Protein AF-E7N8J3-F1 (afdb_monomer_lite)

Sequence (102 aa):
EEVSGDGFTLGAGTLVHLEELSRQELIDGVQLVLRGTEHSPADWRAEVHAILDAARVEYLAKDLAWDAVQRGLSGTALLGELEALGLPETLRAAVAEVLPHS

Structure (mmCIF, N/CA/C/O backbone):
data_AF-E7N8J3-F1
#
_entry.id   AF-E7N8J3-F1
#
loop_
_atom_site.group_PDB
_atom_site.id
_atom_site.type_symbol
_atom_site.label_atom_id
_atom_site.label_alt_id
_atom_site.label_comp_id
_atom_site.label_asym_id
_atom_site.label_entity_id
_atom_site.label_seq_id
_atom_site.pdbx_PDB_ins_code
_atom_site.Cartn_x
_atom_site.Cartn_y
_atom_site.Cartn_z
_atom_site.occupancy
_atom_site.B_iso_or_equiv
_atom_site.auth_seq_id
_atom_site.auth_comp_id
_atom_site.auth_asym_id
_atom_site.auth_atom_id
_atom_site.pdbx_PDB_model_num
ATOM 1 N N . GLU A 1 1 ? 41.619 -7.103 -24.580 1.00 52.44 1 GLU A N 1
ATOM 2 C CA . GLU A 1 1 ? 41.602 -6.945 -23.115 1.00 52.44 1 GLU A CA 1
ATOM 3 C C . GLU A 1 1 ? 40.153 -7.110 -22.703 1.00 52.44 1 GLU A C 1
ATOM 5 O O . GLU A 1 1 ? 39.328 -6.302 -23.124 1.00 52.44 1 GLU A O 1
ATOM 10 N N . GLU A 1 2 ? 39.848 -8.236 -22.064 1.00 47.81 2 GLU A N 1
ATOM 11 C CA . GLU A 1 2 ? 38.535 -8.534 -21.483 1.00 47.81 2 GLU A CA 1
ATOM 12 C C . GLU A 1 2 ? 38.460 -7.854 -20.120 1.00 47.81 2 GLU A C 1
ATOM 14 O O . GLU A 1 2 ? 39.440 -7.841 -19.370 1.00 47.81 2 GLU A O 1
ATOM 19 N N . VAL A 1 3 ? 37.328 -7.219 -19.838 1.00 49.34 3 VAL A N 1
ATOM 20 C CA . VAL A 1 3 ? 37.115 -6.449 -18.615 1.00 49.34 3 VAL A CA 1
ATOM 21 C C . VAL A 1 3 ? 35.868 -7.008 -17.935 1.00 49.34 3 VAL A C 1
ATOM 23 O O . VAL A 1 3 ? 34.860 -7.251 -18.596 1.00 49.34 3 VAL A O 1
ATOM 26 N N . SER A 1 4 ? 35.936 -7.219 -16.618 1.00 54.84 4 SER A N 1
ATOM 27 C CA . SER A 1 4 ? 34.773 -7.624 -15.817 1.00 54.84 4 SER A CA 1
ATOM 28 C C . SER A 1 4 ? 33.666 -6.577 -15.954 1.00 54.84 4 SER A C 1
ATOM 30 O O . SER A 1 4 ? 33.909 -5.401 -15.677 1.00 54.84 4 SER A O 1
ATOM 32 N N . GLY A 1 5 ? 32.465 -6.991 -16.363 1.00 55.06 5 GLY A N 1
ATOM 33 C CA . GLY A 1 5 ? 31.302 -6.110 -16.402 1.00 55.06 5 GLY A CA 1
ATOM 34 C C . GLY A 1 5 ? 30.775 -5.809 -14.997 1.00 55.06 5 GLY A C 1
ATOM 35 O O . GLY A 1 5 ? 30.574 -6.724 -14.199 1.00 55.06 5 GLY A O 1
ATOM 36 N N . ASP A 1 6 ? 30.524 -4.534 -14.691 1.00 59.59 6 ASP A N 1
ATOM 37 C CA . ASP A 1 6 ? 29.716 -4.161 -13.525 1.00 59.59 6 ASP A CA 1
ATOM 38 C C . ASP A 1 6 ? 28.242 -4.483 -13.823 1.00 59.59 6 ASP A C 1
ATOM 40 O O . ASP A 1 6 ? 27.709 -4.137 -14.881 1.00 59.59 6 ASP A O 1
ATOM 44 N N . GLY A 1 7 ? 27.582 -5.188 -12.902 1.00 56.06 7 GLY A N 1
ATOM 45 C CA . GLY A 1 7 ? 26.165 -5.533 -13.024 1.00 56.06 7 GLY A CA 1
ATOM 46 C C . GLY A 1 7 ? 25.247 -4.311 -12.902 1.00 56.06 7 GLY A C 1
ATOM 47 O O . GLY A 1 7 ? 25.621 -3.284 -12.338 1.00 56.06 7 GLY A O 1
ATOM 48 N N . PHE A 1 8 ? 24.013 -4.430 -13.393 1.00 55.12 8 PHE A N 1
ATOM 49 C CA . PHE A 1 8 ? 22.984 -3.392 -13.255 1.00 55.12 8 PHE A CA 1
ATOM 50 C C . PHE A 1 8 ? 21.792 -3.913 -12.443 1.00 55.12 8 PHE A C 1
ATOM 52 O O . PHE A 1 8 ? 21.367 -5.059 -12.616 1.00 55.12 8 PHE A O 1
ATOM 59 N N . THR A 1 9 ? 21.246 -3.067 -11.565 1.00 48.56 9 THR A N 1
ATOM 60 C CA . THR A 1 9 ? 20.082 -3.394 -10.731 1.00 48.56 9 THR A CA 1
ATOM 61 C C . THR A 1 9 ? 18.792 -3.023 -11.452 1.00 48.56 9 THR A C 1
ATOM 63 O O . THR A 1 9 ? 18.510 -1.847 -11.680 1.00 48.56 9 THR A O 1
ATOM 66 N N . LEU A 1 10 ? 17.973 -4.022 -11.770 1.00 60.56 10 LEU A N 1
ATOM 67 C CA . LEU A 1 10 ? 16.569 -3.814 -12.115 1.00 60.56 10 LEU A CA 1
ATOM 68 C C . LEU A 1 10 ? 15.777 -3.586 -10.813 1.00 60.56 10 LEU A C 1
ATOM 70 O O . LEU A 1 10 ? 16.190 -4.046 -9.745 1.00 60.56 10 LEU A O 1
ATOM 74 N N . GLY A 1 11 ? 14.662 -2.849 -10.881 1.00 56.22 11 GLY A N 1
ATOM 75 C CA . GLY A 1 11 ? 13.827 -2.546 -9.707 1.00 56.22 11 GLY A CA 1
ATOM 76 C C . GLY A 1 11 ? 13.544 -3.777 -8.826 1.00 56.22 11 GLY A C 1
ATOM 77 O O . GLY A 1 11 ? 13.519 -4.904 -9.317 1.00 56.22 11 GLY A O 1
ATOM 78 N N . ALA A 1 12 ? 13.361 -3.553 -7.518 1.00 57.91 12 ALA A N 1
ATOM 79 C CA . ALA A 1 12 ? 13.219 -4.586 -6.476 1.00 57.91 12 ALA A CA 1
ATOM 80 C C . ALA A 1 12 ? 14.477 -5.440 -6.181 1.00 57.91 12 ALA A C 1
ATOM 82 O O . ALA A 1 12 ? 14.374 -6.535 -5.636 1.00 57.91 12 ALA A O 1
ATOM 83 N N . GLY A 1 13 ? 15.680 -4.937 -6.490 1.00 59.38 13 GLY A N 1
ATOM 84 C CA . GLY A 1 13 ? 16.940 -5.570 -6.067 1.00 59.38 13 GLY A CA 1
ATOM 85 C C . GLY A 1 13 ? 17.393 -6.739 -6.943 1.00 59.38 13 GLY A C 1
ATOM 86 O O . GLY A 1 13 ? 18.230 -7.537 -6.526 1.00 59.38 13 GLY A O 1
ATOM 87 N N . THR A 1 14 ? 16.865 -6.845 -8.163 1.00 63.44 14 THR A N 1
ATOM 88 C CA . THR A 1 14 ? 17.294 -7.872 -9.117 1.00 63.44 14 THR A CA 1
ATOM 89 C C . THR A 1 14 ? 18.621 -7.462 -9.753 1.00 63.44 14 THR A C 1
ATOM 91 O O . THR A 1 14 ? 18.687 -6.446 -10.443 1.00 63.44 14 THR A O 1
ATOM 94 N N . LEU A 1 15 ? 19.673 -8.256 -9.542 1.00 66.81 15 LEU A N 1
ATOM 95 C CA . LEU A 1 15 ? 20.996 -8.042 -10.134 1.00 66.81 15 LEU A CA 1
ATOM 96 C C . LEU A 1 15 ? 21.146 -8.840 -11.430 1.00 66.81 15 LEU A C 1
ATOM 98 O O . LEU A 1 15 ? 20.936 -10.054 -11.441 1.00 66.81 15 LEU A O 1
ATOM 102 N N . VAL A 1 16 ? 21.549 -8.169 -12.511 1.00 68.50 16 VAL A N 1
ATOM 103 C CA . VAL A 1 16 ? 21.964 -8.832 -13.755 1.00 68.50 16 VAL A CA 1
ATOM 104 C C . VAL A 1 16 ? 23.481 -8.763 -13.866 1.00 68.50 16 VAL A C 1
ATOM 106 O O . VAL A 1 16 ? 24.047 -7.676 -13.982 1.00 68.50 16 VAL A O 1
ATOM 109 N N . HIS A 1 17 ? 24.131 -9.927 -13.845 1.00 72.06 17 HIS A N 1
ATOM 110 C CA . HIS A 1 17 ? 25.563 -10.046 -14.095 1.00 72.06 17 HIS A CA 1
ATOM 111 C C . HIS A 1 17 ? 25.802 -10.200 -15.595 1.00 72.06 17 HIS A C 1
ATOM 113 O O . HIS A 1 17 ? 25.385 -11.185 -16.203 1.00 72.06 17 HIS A O 1
ATOM 119 N N . LEU A 1 18 ? 26.457 -9.203 -16.181 1.00 71.19 18 LEU A N 1
ATOM 120 C CA . LEU A 1 18 ? 27.078 -9.329 -17.492 1.00 71.19 18 LEU A CA 1
ATOM 121 C C . LEU A 1 18 ? 28.463 -9.931 -17.238 1.00 71.19 18 LEU A C 1
ATOM 123 O O . LEU A 1 18 ? 29.165 -9.437 -16.361 1.00 71.19 18 LEU A O 1
ATOM 127 N N . GLU A 1 19 ? 28.804 -11.028 -17.916 1.00 76.38 19 GLU A N 1
ATOM 128 C CA . GLU A 1 19 ? 30.079 -11.732 -17.719 1.00 76.38 19 GLU A CA 1
ATOM 129 C C . GLU A 1 19 ? 31.258 -10.896 -18.267 1.00 76.38 19 GLU A C 1
ATOM 131 O O . GLU A 1 19 ? 31.547 -9.801 -17.779 1.00 76.38 19 GLU A O 1
ATOM 136 N N . GLU A 1 20 ? 31.967 -11.383 -19.280 1.00 78.06 20 GLU A N 1
ATOM 137 C CA . GLU A 1 20 ? 33.084 -10.653 -19.872 1.00 78.06 20 GLU A CA 1
ATOM 138 C C . GLU A 1 20 ? 32.595 -9.776 -21.021 1.00 78.06 20 GLU A C 1
ATOM 140 O O . GLU A 1 20 ? 31.948 -10.241 -21.960 1.00 78.06 20 GLU A O 1
ATOM 145 N N . LEU A 1 21 ? 32.914 -8.486 -20.934 1.00 77.50 21 LEU A N 1
ATOM 146 C CA . LEU A 1 21 ? 32.680 -7.521 -21.998 1.00 77.50 21 LEU A CA 1
ATOM 147 C C . LEU A 1 21 ? 34.028 -7.059 -22.540 1.00 77.50 21 LEU A C 1
ATOM 149 O O . LEU A 1 21 ? 34.976 -6.784 -21.793 1.00 77.50 21 LEU A O 1
ATOM 153 N N . SER A 1 22 ? 34.127 -6.935 -23.858 1.00 79.00 22 SER A N 1
ATOM 154 C CA . SER A 1 22 ? 35.282 -6.289 -24.460 1.00 79.00 22 SER A CA 1
ATOM 155 C C . SER A 1 22 ? 35.242 -4.781 -24.203 1.00 79.00 22 SER A C 1
ATOM 157 O O . SER A 1 22 ? 34.192 -4.148 -24.062 1.00 79.00 22 SER A O 1
ATOM 159 N N . ARG A 1 23 ? 36.422 -4.156 -24.205 1.00 79.06 23 ARG A N 1
ATOM 160 C CA . ARG A 1 23 ? 36.548 -2.703 -24.023 1.00 79.06 23 ARG A CA 1
ATOM 161 C C . ARG A 1 23 ? 35.800 -1.887 -25.085 1.00 79.06 23 ARG A C 1
ATOM 163 O O . ARG A 1 23 ? 35.380 -0.772 -24.800 1.00 79.06 23 ARG A O 1
ATOM 170 N N . GLN A 1 24 ? 35.656 -2.430 -26.292 1.00 78.75 24 GLN A N 1
ATOM 171 C CA . GLN A 1 24 ? 34.944 -1.776 -27.388 1.00 78.75 24 GLN A CA 1
ATOM 172 C C . GLN A 1 24 ? 33.424 -1.800 -27.155 1.00 78.75 24 GLN A C 1
ATOM 174 O O . GLN A 1 24 ? 32.776 -0.774 -27.316 1.00 78.75 24 GLN A O 1
ATOM 179 N N . GLU A 1 25 ? 32.872 -2.913 -26.663 1.00 79.81 25 GLU A N 1
ATOM 180 C CA . GLU A 1 25 ? 31.440 -3.030 -26.331 1.00 79.81 25 GLU A CA 1
ATOM 181 C C . GLU A 1 25 ? 31.019 -2.094 -25.191 1.00 79.81 25 GLU A C 1
ATOM 183 O O . GLU A 1 25 ? 29.909 -1.566 -25.198 1.00 79.81 25 GLU A O 1
ATOM 188 N N . LEU A 1 26 ? 31.915 -1.822 -24.237 1.00 77.75 26 LEU A N 1
ATOM 189 C CA . LEU A 1 26 ? 31.677 -0.813 -23.199 1.00 77.75 26 LEU A CA 1
ATOM 190 C C . LEU A 1 26 ? 31.599 0.614 -23.764 1.00 77.75 26 LEU A C 1
ATOM 192 O O . LEU A 1 26 ? 30.837 1.430 -23.251 1.00 77.75 26 LEU A O 1
ATOM 196 N N . ILE A 1 27 ? 32.390 0.921 -24.797 1.00 80.69 27 ILE A N 1
ATOM 197 C CA . ILE A 1 27 ? 32.398 2.237 -25.455 1.00 80.69 27 ILE A CA 1
ATOM 198 C C . ILE A 1 27 ? 31.148 2.410 -26.320 1.00 80.69 27 ILE A C 1
ATOM 200 O O . ILE A 1 27 ? 30.529 3.473 -26.299 1.00 80.69 27 ILE A O 1
ATOM 204 N N . ASP A 1 28 ? 30.782 1.365 -27.059 1.00 86.06 28 ASP A N 1
ATOM 205 C CA . ASP A 1 28 ? 29.642 1.383 -27.977 1.00 86.06 28 ASP A CA 1
ATOM 206 C C . ASP A 1 28 ? 28.296 1.282 -27.235 1.00 86.06 28 ASP A C 1
ATOM 208 O O . ASP A 1 28 ? 27.259 1.703 -27.752 1.00 86.06 28 ASP A O 1
ATOM 212 N N . GLY A 1 29 ? 28.326 0.792 -25.992 1.00 76.00 29 GLY A N 1
ATOM 213 C CA . GLY A 1 29 ? 27.163 0.586 -25.141 1.00 76.00 29 GLY A CA 1
ATOM 214 C C . GLY A 1 29 ? 26.539 -0.795 -25.344 1.00 76.00 29 GLY A C 1
ATOM 215 O O . GLY A 1 29 ? 26.433 -1.307 -26.457 1.00 76.00 29 GLY A O 1
ATOM 216 N N . VAL A 1 30 ? 26.083 -1.400 -24.245 1.00 78.44 30 VAL A N 1
ATOM 217 C CA . VAL A 1 30 ? 25.472 -2.737 -24.244 1.00 78.44 30 VAL A CA 1
ATOM 218 C C . VAL A 1 30 ? 23.958 -2.619 -24.096 1.00 78.44 30 VAL A C 1
ATOM 220 O O . VAL A 1 30 ? 23.462 -1.954 -23.186 1.00 78.44 30 VAL A O 1
ATOM 223 N N . GLN A 1 31 ? 23.210 -3.298 -24.969 1.00 76.56 31 GLN A N 1
ATOM 224 C CA . GLN A 1 31 ? 21.754 -3.389 -24.875 1.00 76.56 31 GLN A CA 1
ATOM 225 C C . GLN A 1 31 ? 21.330 -4.761 -24.340 1.00 76.56 31 GLN A C 1
ATOM 227 O O . GLN A 1 31 ? 21.527 -5.783 -24.995 1.00 76.56 31 GLN A O 1
ATOM 232 N N . LEU A 1 32 ? 20.672 -4.778 -23.180 1.00 77.00 32 LEU A N 1
ATOM 233 C CA . LEU A 1 32 ? 20.009 -5.965 -22.641 1.00 77.00 32 LEU A CA 1
ATOM 234 C C . LEU A 1 32 ? 18.534 -5.974 -23.066 1.00 77.00 32 LEU A C 1
ATOM 236 O O . LEU A 1 32 ? 17.798 -5.028 -22.790 1.00 77.00 32 LEU A O 1
ATOM 240 N N . VAL A 1 33 ? 18.087 -7.053 -23.715 1.00 80.31 33 VAL A N 1
ATOM 241 C CA . VAL A 1 33 ? 16.677 -7.247 -24.090 1.00 80.31 33 VAL A CA 1
ATOM 242 C C . VAL A 1 33 ? 16.133 -8.482 -23.385 1.00 80.31 33 VAL A C 1
ATOM 244 O O . VAL A 1 33 ? 16.464 -9.609 -23.747 1.00 80.31 33 VAL A O 1
ATOM 247 N N . LEU A 1 34 ? 15.252 -8.271 -22.411 1.00 76.69 34 LEU A N 1
ATOM 248 C CA . LEU A 1 34 ? 14.517 -9.348 -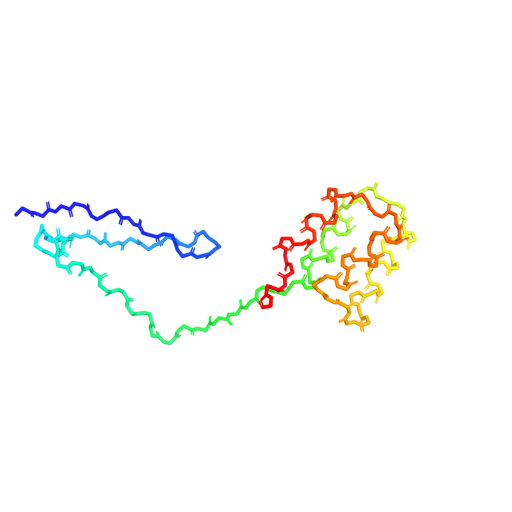21.756 1.00 76.69 34 LEU A CA 1
ATOM 249 C C . LEU A 1 34 ? 13.263 -9.675 -22.578 1.00 76.69 34 LEU A C 1
ATOM 251 O O . LEU A 1 34 ? 12.464 -8.790 -22.884 1.00 76.69 34 LEU A O 1
ATOM 255 N N . ARG A 1 35 ? 13.095 -10.940 -22.980 1.00 83.94 35 ARG A N 1
ATOM 256 C CA . ARG A 1 35 ? 11.927 -11.417 -23.742 1.00 83.94 35 ARG A CA 1
ATOM 257 C C . ARG A 1 35 ? 11.182 -12.477 -22.942 1.00 83.94 35 ARG A C 1
ATOM 259 O O . ARG A 1 35 ? 11.812 -13.314 -22.311 1.00 83.94 35 ARG A O 1
ATOM 266 N N . GLY A 1 36 ? 9.852 -12.463 -23.014 1.00 77.94 36 GLY A N 1
ATOM 267 C CA . GLY A 1 36 ? 9.011 -13.445 -22.318 1.00 77.94 36 GLY A CA 1
ATOM 268 C C . GLY A 1 36 ? 8.948 -13.254 -20.800 1.00 77.94 36 GLY A C 1
ATOM 269 O O . GLY A 1 36 ? 8.592 -14.184 -20.088 1.00 77.94 36 GLY A O 1
ATOM 270 N N . THR A 1 37 ? 9.300 -12.070 -20.298 1.00 72.31 37 THR A N 1
ATOM 271 C CA . THR A 1 37 ? 9.137 -11.719 -18.885 1.00 72.31 37 THR A CA 1
ATOM 272 C C . THR A 1 37 ? 7.675 -11.437 -18.574 1.00 72.31 37 THR A C 1
ATOM 274 O O . THR A 1 37 ? 7.058 -10.584 -19.215 1.00 72.31 37 THR A O 1
ATOM 277 N N . GLU A 1 38 ? 7.146 -12.107 -17.559 1.00 69.56 38 GLU A N 1
ATOM 278 C CA . GLU A 1 38 ? 5.871 -11.766 -16.943 1.00 69.56 38 GLU A CA 1
ATOM 279 C C . GLU A 1 38 ? 6.134 -10.853 -15.744 1.00 69.56 38 GLU A C 1
ATOM 281 O O . GLU A 1 38 ? 6.865 -11.210 -14.819 1.00 69.56 38 GLU A O 1
ATOM 286 N N . HIS A 1 39 ? 5.564 -9.650 -15.769 1.00 64.25 39 HIS A N 1
ATOM 287 C CA . HIS A 1 39 ? 5.540 -8.799 -14.590 1.00 64.25 39 HIS A CA 1
ATOM 288 C C . HIS A 1 39 ? 4.384 -9.269 -13.708 1.00 64.25 39 HIS A C 1
ATOM 290 O O . HIS A 1 39 ? 3.228 -8.956 -13.988 1.00 64.25 39 HIS A O 1
ATOM 296 N N . SER A 1 40 ? 4.700 -10.042 -12.670 1.00 63.69 40 SER A N 1
ATOM 297 C CA . SER A 1 40 ? 3.761 -10.357 -11.596 1.00 63.69 40 SER A CA 1
ATOM 298 C C . SER A 1 40 ? 3.998 -9.359 -10.463 1.00 63.69 40 SER A C 1
ATOM 300 O O . SER A 1 40 ? 4.874 -9.609 -9.632 1.00 63.69 40 SER A O 1
ATOM 302 N N . PRO A 1 41 ? 3.291 -8.213 -10.426 1.00 63.47 41 PRO A N 1
ATOM 303 C CA . PRO A 1 41 ? 3.393 -7.309 -9.291 1.00 63.47 41 PRO A CA 1
ATOM 304 C C . PRO A 1 41 ? 3.024 -8.075 -8.021 1.00 63.47 41 PRO A C 1
ATOM 306 O O . PRO A 1 41 ? 2.089 -8.882 -8.027 1.00 63.47 41 PRO A O 1
ATOM 309 N N . ALA A 1 42 ? 3.780 -7.846 -6.948 1.00 70.44 42 ALA A N 1
ATOM 310 C CA . ALA A 1 42 ? 3.448 -8.401 -5.647 1.00 70.44 42 ALA A CA 1
ATOM 311 C C . ALA A 1 42 ? 2.008 -8.013 -5.274 1.00 70.44 42 ALA A C 1
ATOM 313 O O . ALA A 1 42 ? 1.519 -6.941 -5.655 1.00 70.44 42 ALA A O 1
ATOM 314 N N . ASP A 1 43 ? 1.308 -8.900 -4.566 1.00 87.00 43 ASP A N 1
ATOM 315 C CA . ASP A 1 43 ? -0.033 -8.596 -4.079 1.00 87.00 43 ASP A CA 1
ATOM 316 C C . ASP A 1 43 ? 0.065 -7.541 -2.976 1.00 87.00 43 ASP A C 1
ATOM 318 O O . ASP A 1 43 ? 0.159 -7.847 -1.787 1.00 87.00 43 ASP A O 1
ATOM 322 N N . TRP A 1 44 ? 0.045 -6.275 -3.388 1.00 89.12 44 TRP A N 1
ATOM 323 C CA . TRP A 1 44 ? 0.173 -5.133 -2.494 1.00 89.12 44 TRP A CA 1
ATOM 324 C C . TRP A 1 44 ? -0.870 -5.155 -1.373 1.00 89.12 44 TRP A C 1
ATOM 326 O O . TRP A 1 44 ? -0.615 -4.633 -0.293 1.00 89.12 44 TRP A O 1
ATOM 336 N N . ARG A 1 45 ? -2.041 -5.780 -1.582 1.00 92.00 45 ARG A N 1
ATOM 337 C CA . ARG A 1 45 ? -3.055 -5.904 -0.526 1.00 92.00 45 ARG A CA 1
ATOM 338 C C . ARG A 1 45 ? -2.582 -6.831 0.583 1.00 92.00 45 ARG A C 1
ATOM 340 O O . ARG A 1 45 ? -2.779 -6.515 1.753 1.00 92.00 45 ARG A O 1
ATOM 347 N N . ALA A 1 46 ? -1.944 -7.944 0.227 1.00 91.94 46 ALA A N 1
ATOM 348 C CA . ALA A 1 46 ? -1.350 -8.858 1.194 1.00 91.94 46 ALA A CA 1
ATOM 349 C C . ALA A 1 46 ? -0.204 -8.186 1.969 1.00 91.94 46 ALA A C 1
ATOM 351 O O . ALA A 1 46 ? -0.095 -8.366 3.182 1.00 91.94 46 ALA A O 1
ATOM 352 N N . GLU A 1 47 ? 0.602 -7.356 1.303 1.00 92.50 47 GLU A N 1
ATOM 353 C CA . GLU A 1 47 ? 1.663 -6.589 1.967 1.00 92.50 47 GLU A CA 1
ATOM 354 C C . GLU A 1 47 ? 1.108 -5.522 2.917 1.00 92.50 47 GLU A C 1
ATOM 356 O O . GLU A 1 47 ? 1.527 -5.447 4.073 1.00 92.50 47 GLU A O 1
ATOM 361 N N . VAL A 1 48 ? 0.100 -4.755 2.490 1.00 93.19 48 VAL A N 1
ATOM 362 C CA . VAL A 1 48 ? -0.590 -3.792 3.363 1.00 93.19 48 VAL A CA 1
ATOM 363 C C . VAL A 1 48 ? -1.217 -4.494 4.567 1.00 93.19 48 VAL A C 1
ATOM 365 O O . VAL A 1 48 ? -1.090 -3.999 5.687 1.00 93.19 48 VAL A O 1
ATOM 368 N N . HIS A 1 49 ? -1.835 -5.663 4.374 1.00 93.94 49 HIS A N 1
ATOM 369 C CA . HIS A 1 49 ? -2.358 -6.467 5.479 1.00 93.94 49 HIS A CA 1
ATOM 370 C C . HIS A 1 49 ? -1.256 -6.827 6.483 1.00 93.94 49 HIS A C 1
ATOM 372 O O . HIS A 1 49 ? -1.431 -6.626 7.682 1.00 93.94 49 HIS A O 1
ATOM 378 N N . ALA A 1 50 ? -0.104 -7.312 6.008 1.00 94.00 50 ALA A N 1
ATOM 379 C CA . ALA A 1 50 ? 1.026 -7.668 6.867 1.00 94.00 50 ALA A CA 1
ATOM 380 C C . ALA A 1 50 ? 1.578 -6.458 7.645 1.00 94.00 50 ALA A C 1
ATOM 382 O O . ALA A 1 50 ? 1.883 -6.568 8.834 1.00 94.00 50 ALA A O 1
ATOM 383 N N . ILE A 1 51 ? 1.657 -5.292 6.999 1.00 94.50 51 ILE A N 1
ATOM 384 C CA . ILE A 1 51 ? 2.091 -4.034 7.620 1.00 94.50 51 ILE A CA 1
ATOM 385 C C . ILE A 1 51 ? 1.119 -3.604 8.732 1.00 94.50 51 ILE A C 1
ATOM 387 O O . ILE A 1 51 ? 1.549 -3.281 9.844 1.00 94.50 51 ILE A O 1
ATOM 391 N N . LEU A 1 52 ? -0.191 -3.626 8.462 1.00 92.94 52 LEU A N 1
ATOM 392 C CA . LEU A 1 52 ? -1.223 -3.282 9.446 1.00 92.94 52 LEU A CA 1
ATOM 393 C C . LEU A 1 52 ? -1.252 -4.281 10.610 1.00 92.94 52 LEU A C 1
ATOM 395 O O . LEU A 1 52 ? -1.366 -3.875 11.770 1.00 92.94 52 LEU A O 1
ATOM 399 N N . ASP A 1 53 ? -1.110 -5.576 10.330 1.00 92.50 53 ASP A N 1
ATOM 400 C CA . ASP A 1 53 ? -1.091 -6.629 11.346 1.00 92.50 53 ASP A CA 1
ATOM 401 C C . ASP A 1 53 ? 0.100 -6.465 12.305 1.00 92.50 53 ASP A C 1
ATOM 403 O O 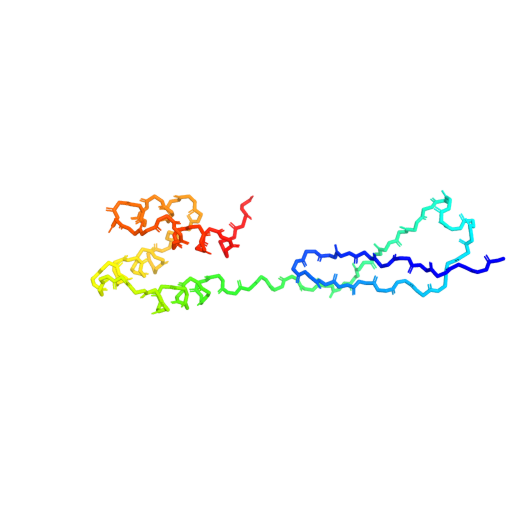. ASP A 1 53 ? -0.079 -6.446 13.526 1.00 92.50 53 ASP A O 1
ATOM 407 N N . ALA A 1 54 ? 1.293 -6.179 11.775 1.00 92.25 54 ALA A N 1
ATOM 408 C CA . ALA A 1 54 ? 2.499 -5.951 12.572 1.00 92.25 54 ALA A CA 1
ATOM 409 C C . ALA A 1 54 ? 2.477 -4.645 13.397 1.00 92.25 54 ALA A C 1
ATOM 411 O O . ALA A 1 54 ? 3.190 -4.525 14.401 1.00 92.25 54 ALA A O 1
ATOM 412 N N . ALA A 1 55 ? 1.672 -3.654 13.002 1.00 91.44 55 ALA A N 1
ATOM 413 C CA . ALA A 1 55 ? 1.632 -2.353 13.662 1.00 91.44 55 ALA A CA 1
ATOM 414 C C . ALA A 1 55 ? 1.107 -2.439 15.108 1.00 91.44 55 ALA A C 1
ATOM 416 O O . ALA A 1 55 ? 0.127 -3.115 15.400 1.00 91.44 55 ALA A O 1
ATOM 417 N N . ARG A 1 56 ? 1.697 -1.699 16.051 1.00 87.81 56 ARG A N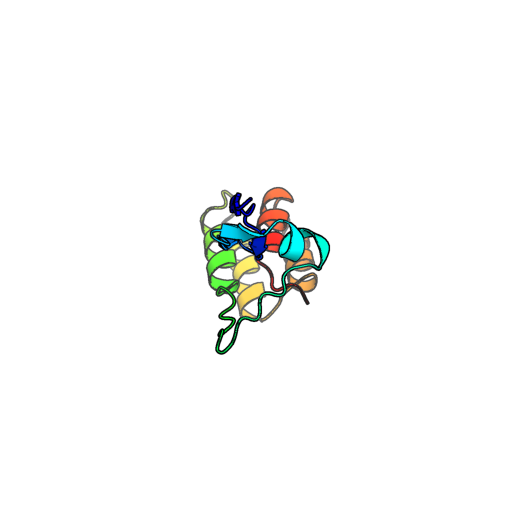 1
ATOM 418 C CA . ARG A 1 56 ? 1.180 -1.599 17.432 1.00 87.81 56 ARG A CA 1
ATOM 419 C C . ARG A 1 56 ? 0.252 -0.394 17.585 1.00 87.81 56 ARG A C 1
ATOM 421 O O . ARG A 1 56 ? 0.572 0.552 18.297 1.00 87.81 56 ARG A O 1
ATOM 428 N N . VAL A 1 57 ? -0.866 -0.425 16.869 1.00 87.81 57 VAL A N 1
ATOM 429 C CA . VAL A 1 57 ? -1.917 0.606 16.890 1.00 87.81 57 VAL A CA 1
ATOM 430 C C . VAL A 1 57 ? -3.236 0.016 17.390 1.00 87.81 57 VAL A C 1
ATOM 432 O O . VAL A 1 57 ? -3.377 -1.206 17.467 1.00 87.81 57 VAL A O 1
ATOM 435 N N . GLU A 1 58 ? -4.189 0.885 17.727 1.00 90.19 58 GLU A N 1
ATOM 436 C CA . GLU A 1 58 ? -5.535 0.496 18.160 1.00 90.19 58 GLU A CA 1
ATOM 437 C C . GLU A 1 58 ? -6.199 -0.474 17.176 1.00 90.19 58 GLU A C 1
ATOM 439 O O . GLU A 1 58 ? -6.189 -0.255 15.963 1.00 90.19 58 GLU A O 1
ATOM 444 N N . TYR A 1 59 ? -6.809 -1.536 17.709 1.00 86.12 59 TYR A N 1
ATOM 445 C CA . TYR A 1 59 ? -7.393 -2.612 16.902 1.00 86.12 59 TYR A CA 1
ATOM 446 C C . TYR A 1 59 ? -8.478 -2.089 15.953 1.00 86.12 59 TYR A C 1
ATOM 448 O O . TYR A 1 59 ? -8.502 -2.441 14.777 1.00 86.12 59 TYR A O 1
ATOM 456 N N . LEU A 1 60 ? -9.328 -1.182 16.445 1.00 90.38 60 LEU A N 1
ATOM 457 C CA . LEU A 1 60 ? -10.384 -0.565 15.645 1.00 90.38 60 LEU A CA 1
ATOM 458 C C . LEU A 1 60 ? -9.822 0.222 14.450 1.00 90.38 60 LEU A C 1
ATOM 460 O O . LEU A 1 60 ? -10.387 0.170 13.364 1.00 90.38 60 LEU A O 1
ATOM 464 N N . ALA A 1 61 ? -8.697 0.920 14.626 1.00 90.62 61 ALA A N 1
ATOM 465 C CA . ALA A 1 61 ? -8.075 1.680 13.544 1.00 90.62 61 ALA A CA 1
ATOM 466 C C . ALA A 1 61 ? -7.507 0.758 12.452 1.00 90.62 61 ALA A C 1
ATOM 468 O O . ALA A 1 61 ? -7.586 1.095 11.273 1.00 90.62 61 ALA A O 1
ATOM 469 N N . LYS A 1 62 ? -6.987 -0.422 12.825 1.00 91.56 62 LYS A N 1
ATOM 470 C CA . LYS A 1 62 ? -6.543 -1.438 11.855 1.00 91.56 62 LYS A CA 1
ATOM 471 C C . LYS A 1 62 ? -7.696 -2.011 11.049 1.00 91.56 62 LYS A C 1
ATOM 473 O O . LYS A 1 62 ? -7.566 -2.151 9.840 1.00 91.56 62 LYS A O 1
ATOM 478 N N . ASP A 1 63 ? -8.798 -2.342 11.716 1.00 93.44 63 ASP A N 1
ATOM 479 C CA . ASP A 1 63 ? -9.963 -2.949 11.071 1.00 93.44 63 ASP A CA 1
ATOM 480 C C . ASP A 1 63 ? -10.589 -1.982 10.056 1.00 93.44 63 ASP A C 1
ATOM 482 O O . ASP A 1 63 ? -10.841 -2.351 8.913 1.00 93.44 63 ASP A O 1
ATOM 486 N N . LEU A 1 64 ? -10.708 -0.700 10.422 1.00 95.62 64 LEU A N 1
ATOM 487 C CA . LEU A 1 64 ? -11.171 0.356 9.516 1.00 95.62 64 LEU A CA 1
ATOM 488 C C . LEU A 1 64 ? -10.200 0.612 8.353 1.00 95.62 64 LEU A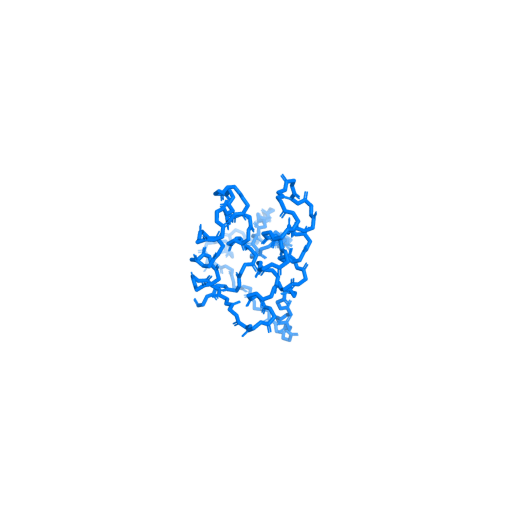 C 1
ATOM 490 O O . LEU A 1 64 ? -10.628 0.827 7.219 1.00 95.62 64 LEU A O 1
ATOM 494 N N . ALA A 1 65 ? -8.892 0.567 8.616 1.00 94.38 65 ALA A N 1
ATOM 495 C CA . ALA A 1 65 ? -7.876 0.682 7.575 1.00 94.38 65 ALA A CA 1
ATOM 496 C C . ALA A 1 65 ? -7.931 -0.494 6.592 1.00 94.38 65 ALA A C 1
ATOM 498 O O . ALA A 1 65 ? -7.818 -0.297 5.383 1.00 94.38 65 ALA A O 1
ATOM 499 N N . TRP A 1 66 ? -8.140 -1.710 7.096 1.00 95.44 66 TRP A N 1
ATOM 500 C CA . TRP A 1 66 ? -8.295 -2.892 6.260 1.00 95.44 66 TRP A CA 1
ATOM 501 C C . TRP A 1 66 ? -9.600 -2.859 5.460 1.00 95.44 66 TRP A C 1
ATOM 503 O O . TRP A 1 66 ? -9.591 -3.143 4.264 1.00 95.44 66 TRP A O 1
ATOM 513 N N . ASP A 1 67 ? -10.705 -2.423 6.066 1.00 96.44 67 ASP A N 1
ATOM 514 C CA . ASP A 1 67 ? -11.971 -2.209 5.363 1.00 96.44 67 ASP A CA 1
ATOM 515 C C . ASP A 1 67 ? -11.812 -1.227 4.190 1.00 96.44 67 ASP A C 1
ATOM 517 O O . ASP A 1 67 ? -12.310 -1.487 3.097 1.00 96.44 67 ASP A O 1
ATOM 521 N N . ALA A 1 68 ? -11.039 -0.148 4.351 1.00 95.38 68 ALA A N 1
ATOM 522 C CA . ALA A 1 68 ? -10.735 0.776 3.258 1.00 95.38 68 ALA A CA 1
ATOM 523 C C . ALA A 1 68 ? -10.044 0.090 2.065 1.00 95.38 68 ALA A C 1
ATOM 525 O O . ALA A 1 68 ? -10.429 0.312 0.912 1.00 95.38 68 ALA A O 1
ATOM 526 N N . VAL A 1 69 ? -9.075 -0.792 2.330 1.00 94.12 69 VAL A N 1
ATOM 527 C CA . VAL A 1 69 ? -8.410 -1.605 1.295 1.00 94.12 69 VAL A CA 1
ATOM 528 C C . VAL A 1 69 ? -9.409 -2.545 0.615 1.00 94.12 69 VAL A C 1
ATOM 530 O O . VAL A 1 69 ? -9.432 -2.643 -0.615 1.00 94.12 69 VAL A O 1
ATOM 533 N N . GLN A 1 70 ? -10.279 -3.192 1.394 1.00 93.88 70 GLN A N 1
ATOM 534 C CA . GLN A 1 70 ? -11.306 -4.115 0.897 1.00 93.88 70 GLN A CA 1
ATOM 535 C C . GLN A 1 70 ? -12.389 -3.401 0.074 1.00 93.88 70 GLN A C 1
ATOM 537 O O . GLN A 1 70 ? -12.891 -3.956 -0.904 1.00 93.88 70 GLN A O 1
ATOM 542 N N . ARG A 1 71 ? -12.693 -2.138 0.400 1.00 93.81 71 ARG A N 1
ATOM 543 C CA . ARG A 1 71 ? -13.535 -1.235 -0.404 1.00 93.81 71 ARG A CA 1
ATOM 544 C C . ARG A 1 71 ? -12.868 -0.784 -1.708 1.00 93.81 71 ARG A C 1
ATOM 546 O O . ARG A 1 71 ? -13.516 -0.139 -2.530 1.00 93.81 71 ARG A O 1
ATOM 553 N N . GLY A 1 72 ? -11.600 -1.132 -1.916 1.00 91.75 72 GLY A N 1
ATOM 554 C CA . GLY A 1 72 ? -10.856 -0.860 -3.140 1.00 91.75 72 GLY A CA 1
ATOM 555 C C . GLY A 1 72 ? -10.111 0.472 -3.148 1.00 91.75 72 GLY A C 1
ATOM 556 O O . GLY A 1 72 ? -9.675 0.889 -4.219 1.00 91.75 72 GLY A O 1
ATOM 557 N N . LEU A 1 73 ? -9.946 1.142 -2.000 1.00 93.56 73 LEU A N 1
ATOM 558 C CA . LEU A 1 73 ? -9.087 2.325 -1.933 1.00 93.56 73 LEU A CA 1
ATOM 559 C C . LEU A 1 73 ? -7.628 1.913 -2.166 1.00 93.56 73 LEU A C 1
ATOM 561 O O . LEU A 1 73 ? -7.150 0.914 -1.631 1.00 93.56 73 LEU A O 1
ATOM 565 N N . SER A 1 74 ? -6.909 2.713 -2.948 1.00 90.88 74 SER A N 1
ATOM 566 C CA . SER A 1 74 ? -5.490 2.521 -3.252 1.00 90.88 74 SER A CA 1
ATOM 567 C C . SER A 1 74 ? -4.789 3.868 -3.429 1.00 90.88 74 SER A C 1
ATOM 569 O O . SER A 1 74 ? -5.439 4.916 -3.483 1.00 90.88 74 SER A O 1
ATOM 571 N N . GLY A 1 75 ? -3.459 3.847 -3.548 1.00 89.00 75 GLY A N 1
ATOM 572 C CA . GLY A 1 75 ? -2.664 5.052 -3.793 1.00 89.00 75 GLY A CA 1
ATOM 573 C C . GLY A 1 75 ? -2.925 6.147 -2.754 1.00 89.00 75 GLY A C 1
ATOM 574 O O . GLY A 1 75 ? -3.086 5.881 -1.563 1.00 89.00 75 GLY A O 1
ATOM 575 N N . THR A 1 76 ? -3.025 7.392 -3.214 1.00 92.50 76 THR A N 1
ATOM 576 C CA . THR A 1 76 ? -3.246 8.562 -2.351 1.00 92.50 76 THR A CA 1
ATOM 577 C C . THR A 1 76 ? -4.598 8.557 -1.637 1.00 92.50 76 THR A C 1
ATOM 579 O O . THR A 1 76 ? -4.691 9.086 -0.532 1.00 92.50 76 THR A O 1
ATOM 582 N N . ALA A 1 77 ? -5.632 7.933 -2.215 1.00 93.44 77 ALA A N 1
ATOM 583 C CA . ALA A 1 77 ? -6.947 7.834 -1.582 1.00 93.44 77 ALA A CA 1
ATOM 584 C C . ALA A 1 77 ? -6.896 6.967 -0.318 1.00 93.44 77 ALA A C 1
ATOM 586 O O . ALA A 1 77 ? -7.460 7.342 0.707 1.00 93.44 77 ALA A O 1
ATOM 587 N N . LEU A 1 78 ? -6.172 5.844 -0.371 1.00 94.75 78 LEU A N 1
ATOM 588 C CA . LEU A 1 78 ? -5.944 5.022 0.814 1.00 94.75 78 LEU A CA 1
ATOM 589 C C . LEU A 1 78 ? -5.121 5.788 1.853 1.00 94.75 78 LEU A C 1
ATOM 591 O O . LEU A 1 78 ? -5.510 5.830 3.012 1.00 94.75 78 LEU A O 1
ATOM 595 N N . LEU A 1 79 ? -4.023 6.434 1.448 1.00 95.00 79 LEU A N 1
ATOM 596 C CA . LEU A 1 79 ? -3.163 7.178 2.378 1.00 95.00 79 LEU A CA 1
ATOM 597 C C . LEU A 1 79 ? -3.918 8.289 3.127 1.00 95.00 79 LEU A C 1
ATOM 599 O O . LEU A 1 79 ? -3.704 8.452 4.328 1.00 95.00 79 LEU A O 1
ATOM 603 N N . GLY A 1 80 ? -4.827 8.998 2.449 1.00 95.25 80 GLY A N 1
ATOM 604 C CA . GLY A 1 80 ? -5.691 10.002 3.077 1.00 95.25 80 GLY A CA 1
ATOM 605 C C . GLY A 1 80 ? -6.683 9.405 4.080 1.00 95.25 80 GLY A C 1
ATOM 606 O O . GLY A 1 80 ? -6.895 9.977 5.147 1.00 95.25 80 GLY A O 1
ATOM 607 N N . GLU A 1 81 ? -7.241 8.226 3.793 1.00 96.25 81 GLU A N 1
ATOM 608 C CA . GLU A 1 81 ? -8.105 7.510 4.741 1.00 96.25 81 GLU A CA 1
ATOM 609 C C . GLU A 1 81 ? -7.322 7.085 5.993 1.00 96.25 81 GLU A C 1
ATOM 611 O O . GLU A 1 81 ? -7.769 7.296 7.118 1.00 96.25 81 GLU A O 1
ATOM 616 N N . LEU A 1 82 ? -6.114 6.537 5.815 1.00 95.44 82 LEU A N 1
ATOM 617 C CA . LEU A 1 82 ? -5.254 6.146 6.935 1.00 95.44 82 LEU A CA 1
ATOM 618 C C . LEU A 1 82 ? -4.895 7.351 7.818 1.00 95.44 82 LEU A C 1
ATOM 620 O O . LEU A 1 82 ? -4.812 7.223 9.040 1.00 95.44 82 LEU A O 1
ATOM 624 N N . GLU A 1 83 ? -4.680 8.520 7.211 1.00 95.56 83 GLU A N 1
ATOM 625 C CA . GLU A 1 83 ? -4.415 9.764 7.934 1.00 95.56 83 GLU A CA 1
ATOM 626 C C . GLU A 1 83 ? -5.643 10.208 8.739 1.00 95.56 83 GLU A C 1
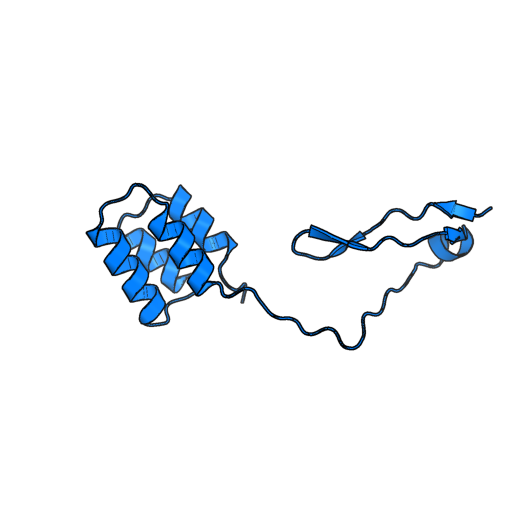ATOM 628 O O . GLU A 1 83 ? -5.518 10.512 9.926 1.00 95.56 83 GLU A O 1
ATOM 633 N N . ALA A 1 84 ? -6.838 10.160 8.141 1.00 95.50 84 ALA A N 1
ATOM 634 C CA . ALA A 1 84 ? -8.100 10.468 8.815 1.00 95.50 84 ALA A CA 1
ATOM 635 C C . ALA A 1 84 ? -8.410 9.516 9.987 1.00 95.50 84 ALA A C 1
ATOM 637 O O . ALA A 1 84 ? -8.994 9.938 10.987 1.00 95.50 84 ALA A O 1
ATOM 638 N N . LEU A 1 85 ? -7.976 8.254 9.901 1.00 94.69 85 LEU A N 1
ATOM 639 C CA . LEU A 1 85 ? -8.057 7.270 10.989 1.00 94.69 85 LEU A CA 1
ATOM 640 C C . LEU A 1 85 ? -7.022 7.504 12.105 1.00 94.69 85 LEU A C 1
ATOM 642 O O . LEU A 1 85 ? -7.026 6.788 13.107 1.00 94.69 85 LEU A O 1
ATOM 646 N N . GLY A 1 86 ? -6.138 8.494 11.955 1.00 93.56 86 GLY A N 1
ATOM 647 C CA . GLY A 1 86 ? -5.115 8.831 12.941 1.00 93.56 86 GLY A CA 1
ATOM 648 C C . GLY A 1 86 ? -3.940 7.854 12.964 1.00 93.56 86 GLY A C 1
ATOM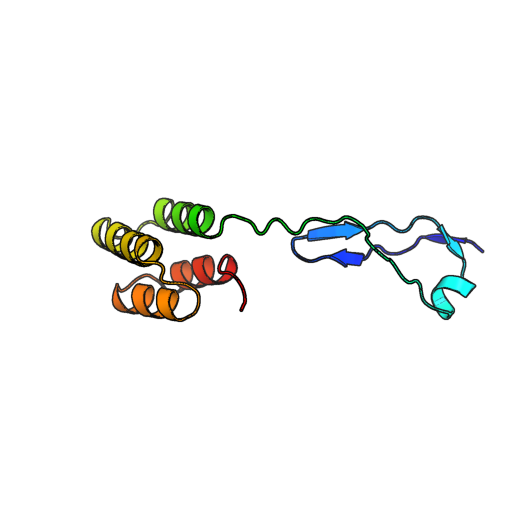 649 O O . GLY A 1 86 ? -3.249 7.754 13.981 1.00 93.56 86 GLY A O 1
ATOM 650 N N . LEU A 1 87 ? -3.702 7.115 11.873 1.00 93.88 87 LEU A N 1
ATOM 651 C CA . LEU A 1 87 ? -2.578 6.187 11.817 1.00 93.88 87 LEU A CA 1
ATOM 652 C C . LEU A 1 87 ? -1.235 6.938 11.758 1.00 93.88 87 LEU A C 1
ATOM 654 O O . LEU A 1 87 ? -1.116 7.947 11.047 1.00 93.88 87 LEU A O 1
ATOM 658 N N . PRO A 1 88 ? -0.201 6.444 12.474 1.00 93.88 88 PRO A N 1
ATOM 659 C CA . PRO A 1 88 ? 1.112 7.078 12.507 1.00 93.88 88 PRO A CA 1
ATOM 660 C C . PRO A 1 88 ? 1.704 7.269 11.108 1.00 93.88 88 PRO A C 1
ATOM 662 O O . PRO A 1 88 ? 1.597 6.386 10.259 1.00 93.88 88 PRO A O 1
ATOM 665 N N . GLU A 1 89 ? 2.404 8.386 10.894 1.00 93.94 89 GLU A N 1
ATOM 666 C CA . GLU A 1 89 ? 3.102 8.675 9.629 1.00 93.94 89 GLU A CA 1
ATOM 667 C C . GLU A 1 89 ? 4.043 7.538 9.220 1.00 93.94 89 GLU A C 1
ATOM 669 O O . GLU A 1 89 ? 4.064 7.147 8.063 1.00 93.94 89 GLU A O 1
ATOM 674 N N . THR A 1 90 ? 4.762 6.943 10.174 1.00 93.50 90 THR A N 1
ATOM 675 C CA . THR A 1 90 ? 5.669 5.818 9.905 1.00 93.50 90 THR A CA 1
ATOM 676 C C . THR A 1 90 ? 4.950 4.603 9.323 1.00 93.50 90 THR A C 1
ATOM 678 O O . THR A 1 90 ? 5.499 3.916 8.467 1.00 93.50 90 THR A O 1
ATOM 681 N N . LEU A 1 91 ? 3.711 4.351 9.753 1.00 93.75 91 LEU A N 1
ATOM 682 C CA . LEU A 1 91 ? 2.881 3.280 9.216 1.00 93.75 91 LEU A CA 1
ATOM 683 C C . LEU A 1 91 ? 2.341 3.642 7.829 1.00 93.75 91 LEU A C 1
ATOM 685 O O . LEU A 1 91 ? 2.347 2.804 6.933 1.00 93.75 91 LEU A O 1
ATOM 689 N N . ARG A 1 92 ? 1.908 4.894 7.637 1.00 94.62 92 ARG A N 1
ATOM 690 C CA . ARG A 1 92 ? 1.438 5.389 6.334 1.00 94.62 92 ARG A CA 1
ATOM 691 C C . ARG A 1 92 ? 2.548 5.382 5.283 1.00 94.62 92 ARG A C 1
ATOM 693 O O . ARG A 1 92 ? 2.288 4.983 4.155 1.00 94.62 92 ARG A O 1
ATOM 700 N N . ALA A 1 93 ? 3.774 5.740 5.661 1.00 93.88 93 ALA A N 1
ATOM 701 C CA . ALA A 1 93 ? 4.949 5.663 4.799 1.00 93.88 93 ALA A CA 1
ATOM 702 C C . ALA A 1 93 ? 5.257 4.215 4.388 1.00 93.88 93 ALA A C 1
ATOM 704 O O . ALA A 1 93 ? 5.414 3.948 3.203 1.00 93.88 93 ALA A O 1
ATOM 705 N N . ALA A 1 94 ? 5.239 3.268 5.335 1.00 93.19 94 ALA A N 1
ATOM 706 C CA . ALA A 1 94 ? 5.428 1.849 5.025 1.00 93.19 94 ALA A CA 1
ATOM 707 C C . ALA A 1 94 ? 4.352 1.314 4.063 1.00 93.19 94 ALA A C 1
ATOM 709 O O . ALA A 1 94 ? 4.661 0.585 3.126 1.00 93.19 94 ALA A O 1
ATOM 710 N N . VAL A 1 95 ? 3.088 1.711 4.254 1.00 92.69 95 VAL A N 1
ATOM 711 C CA . VAL A 1 95 ? 2.018 1.383 3.302 1.00 92.69 95 VAL A CA 1
ATOM 712 C C . VAL A 1 95 ? 2.296 2.006 1.933 1.00 92.69 95 VAL A C 1
ATOM 714 O O . VAL A 1 95 ? 2.135 1.327 0.926 1.00 92.69 95 VAL A O 1
ATOM 717 N N . ALA A 1 96 ? 2.736 3.264 1.869 1.00 92.19 96 ALA A N 1
ATOM 718 C CA . ALA A 1 96 ? 3.012 3.946 0.606 1.00 92.19 96 ALA A CA 1
ATOM 719 C C . ALA A 1 96 ? 4.073 3.233 -0.250 1.00 92.19 96 ALA A C 1
ATOM 721 O O . ALA A 1 96 ? 3.936 3.215 -1.471 1.00 92.19 96 ALA A O 1
ATOM 722 N N . GLU A 1 97 ? 5.082 2.615 0.369 1.00 90.69 97 GLU A N 1
ATOM 723 C CA . GLU A 1 97 ? 6.149 1.887 -0.335 1.00 90.69 97 GLU A CA 1
ATOM 724 C C . GLU A 1 97 ? 5.641 0.673 -1.122 1.00 90.69 97 GLU A C 1
ATOM 726 O O . GLU A 1 97 ? 6.177 0.364 -2.186 1.00 90.69 97 GLU A O 1
ATOM 731 N N . VAL A 1 98 ? 4.596 0.006 -0.626 1.00 89.88 98 VAL A N 1
ATOM 732 C CA . VAL A 1 98 ? 4.054 -1.215 -1.243 1.00 89.88 98 VAL A CA 1
ATOM 733 C C . VAL A 1 98 ? 2.888 -0.937 -2.189 1.00 89.88 98 VAL A C 1
ATOM 735 O O . VAL A 1 98 ? 2.433 -1.839 -2.891 1.00 89.88 98 VAL A O 1
ATOM 738 N N . LEU A 1 99 ? 2.378 0.299 -2.228 1.00 86.94 99 LEU A N 1
ATOM 739 C CA . LEU A 1 99 ? 1.267 0.642 -3.110 1.00 86.94 99 LEU A CA 1
ATOM 740 C C . LEU A 1 99 ? 1.687 0.603 -4.587 1.00 86.94 99 LEU A C 1
ATOM 742 O O . LEU A 1 99 ? 2.812 0.969 -4.943 1.00 86.94 99 LEU A O 1
ATOM 746 N N . PRO A 1 100 ? 0.766 0.203 -5.483 1.00 77.31 100 PRO A N 1
ATOM 747 C CA . PRO A 1 100 ? 1.023 0.261 -6.910 1.00 77.31 100 PRO A CA 1
ATOM 748 C C . PRO A 1 100 ? 1.273 1.718 -7.310 1.00 77.31 100 PRO A C 1
ATOM 750 O O . PRO A 1 100 ? 0.423 2.590 -7.111 1.00 77.31 100 PRO A O 1
ATOM 753 N N . HIS A 1 101 ? 2.455 1.974 -7.866 1.00 65.75 101 HIS A N 1
ATOM 754 C CA . HIS A 1 101 ? 2.795 3.270 -8.434 1.00 65.75 101 HIS A CA 1
ATOM 755 C C . HIS A 1 101 ? 1.986 3.418 -9.730 1.00 65.75 101 HIS A C 1
ATOM 757 O O . HIS A 1 101 ? 2.067 2.555 -10.606 1.00 65.75 101 HIS A O 1
ATOM 763 N N . SER A 1 102 ? 1.124 4.438 -9.786 1.00 53.72 102 SER A N 1
ATOM 764 C CA . SER A 1 102 ? 0.265 4.729 -10.948 1.00 53.72 102 SER A CA 1
ATOM 765 C C . SER A 1 102 ? 1.063 5.269 -12.127 1.00 53.72 102 SER A C 1
ATOM 767 O O . SER A 1 102 ? 2.017 6.038 -11.873 1.00 53.72 102 SER A O 1
#

Foldseek 3Di:
DWDFDDWDADPPGDTDGDGTDDPVCVVVDDDDDDPPDDDDQPPLLVQLLVLLVPDPDDPVLSVQLNVCVVVPDFAVRSLVSNVVSVHDPVSSVSSNVSTDDD

Secondary structure (DSSP, 8-state):
-EEEPPPEEEGGGEEE---EEEHHHHHH-------S-------HHHHHHHHHHHS-S-HHHHHHHHHHHHTT--HHHHHHHHHHTT--HHHHHHHHHHSPP-

pLDDT: mean 81.96, std 14.15, range [47.81, 96.44]

Radius of gyration: 20.77 Å; chains: 1; bounding box: 55×24×46 Å